Protein AF-A0A8S1Y9I3-F1 (afdb_monomer)

pLDDT: mean 76.44, std 17.67, range [22.98, 94.31]

Solvent-accessible surface area (backbone atoms only — not comparable to full-atom values): 6965 Å² total; per-residue (Å²): 72,33,41,33,60,59,72,89,85,53,100,67,89,72,32,48,27,88,78,54,40,21,89,69,42,47,66,36,79,90,21,35,31,43,31,48,88,56,42,67,38,52,71,70,80,80,71,95,68,82,89,74,77,86,53,74,41,82,77,44,77,83,60,94,50,72,50,74,51,65,42,64,70,50,27,54,76,50,67,24,63,77,56,101,56,36,32,58,41,21,41,32,37,31,83,85,72,50,43,40,38,50,89,52,58,82,52,91,61,78,84,80,85,113

Structure (mmCIF, N/CA/C/O backbone):
data_AF-A0A8S1Y9I3-F1
#
_entry.id   AF-A0A8S1Y9I3-F1
#
loop_
_atom_site.group_PDB
_atom_site.id
_atom_site.type_symbol
_atom_site.label_atom_id
_atom_site.label_alt_id
_atom_site.label_comp_id
_atom_site.label_asym_id
_atom_site.label_entity_id
_atom_site.label_seq_id
_atom_site.pdbx_PDB_ins_code
_atom_site.Cartn_x
_atom_site.Cartn_y
_atom_site.Cartn_z
_atom_site.occupancy
_atom_site.B_iso_or_equiv
_atom_site.auth_seq_id
_atom_site.auth_comp_id
_atom_site.auth_asym_id
_atom_site.auth_atom_id
_atom_site.pdbx_PDB_model_num
ATOM 1 N N . MET A 1 1 ? 12.654 0.796 -2.684 1.00 60.09 1 MET A N 1
ATOM 2 C CA . MET A 1 1 ? 11.853 1.648 -1.778 1.00 60.09 1 MET A CA 1
ATOM 3 C C . MET A 1 1 ? 11.625 0.864 -0.505 1.00 60.09 1 MET A C 1
ATOM 5 O O . MET A 1 1 ? 11.274 -0.298 -0.640 1.00 60.09 1 MET A O 1
ATOM 9 N N . MET A 1 2 ? 11.839 1.469 0.663 1.00 59.62 2 MET A N 1
ATOM 10 C CA . MET A 1 2 ? 11.610 0.863 1.977 1.00 59.62 2 MET A CA 1
ATOM 11 C C . MET A 1 2 ? 10.800 1.825 2.857 1.00 59.62 2 MET A C 1
ATOM 13 O O . MET A 1 2 ? 11.193 2.985 3.022 1.00 59.62 2 MET A O 1
ATOM 17 N N . LEU A 1 3 ? 9.673 1.352 3.391 1.00 59.56 3 LEU A N 1
ATOM 18 C CA . LEU A 1 3 ? 8.743 2.116 4.233 1.00 59.56 3 LEU A CA 1
ATOM 19 C C . LEU A 1 3 ? 8.533 1.417 5.577 1.00 59.56 3 LEU A C 1
ATOM 21 O O . LEU A 1 3 ? 8.429 0.193 5.610 1.00 59.56 3 LEU A O 1
ATOM 25 N N . GLN A 1 4 ? 8.405 2.201 6.649 1.00 66.62 4 GLN A N 1
ATOM 26 C CA . GLN A 1 4 ? 8.107 1.735 8.005 1.00 66.62 4 GLN A CA 1
ATOM 27 C C . GLN A 1 4 ? 6.883 2.460 8.583 1.00 66.62 4 GLN A C 1
ATOM 29 O O . GLN A 1 4 ? 6.781 3.675 8.452 1.00 66.62 4 GLN A O 1
ATOM 34 N N . ILE A 1 5 ? 5.974 1.757 9.262 1.00 66.06 5 ILE A N 1
ATOM 35 C CA . ILE A 1 5 ? 4.855 2.378 10.002 1.00 66.06 5 ILE A CA 1
ATOM 36 C C . ILE A 1 5 ? 5.355 2.904 11.359 1.00 66.06 5 ILE A C 1
ATOM 38 O O . ILE A 1 5 ? 6.062 2.189 12.071 1.00 66.06 5 ILE A O 1
ATOM 42 N N . ILE A 1 6 ? 4.991 4.138 11.735 1.00 65.62 6 ILE A N 1
ATOM 43 C CA . ILE A 1 6 ? 5.327 4.713 13.054 1.00 65.62 6 ILE A CA 1
ATOM 44 C C . ILE A 1 6 ? 4.062 4.736 13.921 1.00 65.62 6 ILE A C 1
ATOM 46 O O . ILE A 1 6 ? 3.108 5.450 13.631 1.00 65.62 6 ILE A O 1
ATOM 50 N N . SER A 1 7 ? 4.059 3.938 14.989 1.00 54.94 7 SER A N 1
ATOM 51 C CA . SER A 1 7 ? 2.853 3.559 15.743 1.00 54.94 7 SER A CA 1
ATOM 52 C C . SER A 1 7 ? 2.519 4.425 16.972 1.00 54.94 7 SER A C 1
ATOM 54 O O . SER A 1 7 ? 1.606 4.077 17.714 1.00 54.94 7 SER A O 1
ATOM 56 N N . SER A 1 8 ? 3.217 5.521 17.272 1.00 47.88 8 SER A N 1
ATOM 57 C CA . SER A 1 8 ? 3.147 6.088 18.635 1.00 47.88 8 SER A CA 1
ATOM 58 C C . SER A 1 8 ? 1.927 6.966 18.968 1.00 47.88 8 SER A C 1
ATOM 60 O O . SER A 1 8 ? 1.848 7.435 20.099 1.00 47.88 8 SER A O 1
ATOM 62 N N . GLN A 1 9 ? 0.974 7.200 18.053 1.00 44.38 9 GLN A N 1
ATOM 63 C CA . GLN A 1 9 ? -0.175 8.097 18.311 1.00 44.38 9 GLN A CA 1
ATOM 64 C C . GLN A 1 9 ? -1.550 7.594 17.825 1.00 44.38 9 GLN A C 1
ATOM 66 O O . GLN A 1 9 ? -2.523 8.341 17.905 1.00 44.38 9 GLN A O 1
ATOM 71 N N . TYR A 1 10 ? -1.683 6.351 17.344 1.00 54.41 10 TYR A N 1
ATOM 72 C CA . TYR A 1 10 ? -2.910 5.903 16.663 1.00 54.41 10 TYR A CA 1
ATOM 73 C C . TYR A 1 10 ? -3.557 4.677 17.322 1.00 54.41 10 TYR A C 1
ATOM 75 O O . TYR A 1 10 ? -2.878 3.717 17.670 1.00 54.41 10 TYR A O 1
ATOM 83 N N . GLN A 1 11 ? -4.891 4.694 17.454 1.00 57.38 11 GLN A N 1
ATOM 84 C CA . GLN A 1 11 ? -5.694 3.643 18.111 1.00 57.38 11 GLN A CA 1
ATOM 85 C C . GLN A 1 11 ? -5.661 2.270 17.415 1.00 57.38 11 GLN A C 1
ATOM 87 O O . GLN A 1 11 ? -6.096 1.282 18.002 1.00 57.38 11 GLN A O 1
ATOM 92 N N . ARG A 1 12 ? -5.192 2.186 16.164 1.00 65.50 12 ARG A N 1
ATOM 93 C CA . ARG A 1 12 ? -5.097 0.930 15.411 1.00 65.50 12 ARG A CA 1
ATOM 94 C C . ARG A 1 12 ? -3.704 0.773 14.831 1.00 65.50 12 ARG A C 1
ATOM 96 O O . ARG A 1 12 ? -3.255 1.609 14.050 1.00 65.50 12 ARG A O 1
ATOM 103 N N . GLU A 1 13 ? -3.056 -0.326 15.190 1.00 76.25 13 GLU A N 1
ATOM 104 C CA . GLU A 1 13 ? -1.799 -0.729 14.579 1.00 76.25 13 GLU A CA 1
ATOM 105 C C . GLU A 1 13 ? -2.072 -1.211 13.147 1.00 76.25 13 GLU A C 1
ATOM 107 O O . GLU A 1 13 ? -2.854 -2.138 12.925 1.00 76.25 13 GLU A O 1
ATOM 112 N N . LEU A 1 14 ? -1.472 -0.534 12.167 1.00 83.94 14 LEU A N 1
ATOM 113 C CA . LEU A 1 14 ? -1.506 -0.949 10.769 1.00 83.94 14 LEU A CA 1
ATOM 114 C C . LEU A 1 14 ? -0.326 -1.874 10.484 1.00 83.94 14 LEU A C 1
ATOM 116 O O . LEU A 1 14 ? 0.791 -1.623 10.939 1.00 83.94 14 LEU A O 1
ATOM 120 N N . THR A 1 15 ? -0.568 -2.908 9.685 1.00 91.44 15 THR A N 1
ATOM 121 C CA . THR A 1 15 ? 0.460 -3.844 9.225 1.00 91.44 15 THR A CA 1
ATOM 122 C C . THR A 1 15 ? 0.324 -4.069 7.730 1.00 91.44 15 THR A C 1
ATOM 124 O O . THR A 1 15 ? -0.768 -4.339 7.227 1.00 91.44 15 THR A O 1
ATOM 127 N N . PHE A 1 16 ? 1.439 -3.986 7.009 1.00 92.06 16 PHE A N 1
ATOM 128 C CA . PHE A 1 16 ? 1.524 -4.422 5.622 1.00 92.06 16 PHE A CA 1
ATOM 129 C C . PHE A 1 16 ? 1.163 -5.906 5.520 1.00 92.06 16 PHE A C 1
ATOM 131 O O . PHE A 1 16 ? 1.631 -6.730 6.305 1.00 92.06 16 PHE A O 1
ATOM 138 N N . SER A 1 17 ? 0.333 -6.232 4.536 1.00 93.00 17 SER A N 1
ATOM 139 C CA . SER A 1 17 ? -0.206 -7.571 4.347 1.00 93.00 17 SER A CA 1
ATOM 140 C C . SER A 1 17 ? 0.788 -8.483 3.639 1.00 93.00 17 SER A C 1
ATOM 142 O O . SER A 1 17 ? 1.329 -8.127 2.591 1.00 93.00 17 SER A O 1
ATOM 144 N N . GLN A 1 18 ? 0.957 -9.703 4.149 1.00 94.12 18 GLN A N 1
ATOM 145 C CA 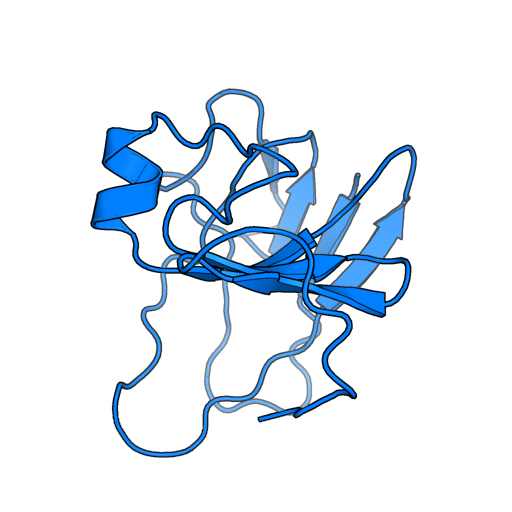. GLN A 1 18 ? 1.656 -10.769 3.419 1.00 94.12 18 GLN A CA 1
ATOM 146 C C . GLN A 1 18 ? 0.822 -11.321 2.252 1.00 94.12 18 GLN A C 1
ATOM 148 O O . GLN A 1 18 ? 1.382 -11.840 1.287 1.00 94.12 18 GLN A O 1
ATOM 153 N N . THR A 1 19 ? -0.502 -11.177 2.321 1.00 94.31 19 THR A N 1
ATOM 154 C CA . THR A 1 19 ? -1.452 -11.726 1.344 1.00 94.31 19 THR A CA 1
ATOM 155 C C . THR A 1 19 ? -1.795 -10.706 0.264 1.00 94.31 19 THR A C 1
ATOM 157 O O . THR A 1 19 ? -1.817 -11.021 -0.923 1.00 94.31 19 THR A O 1
A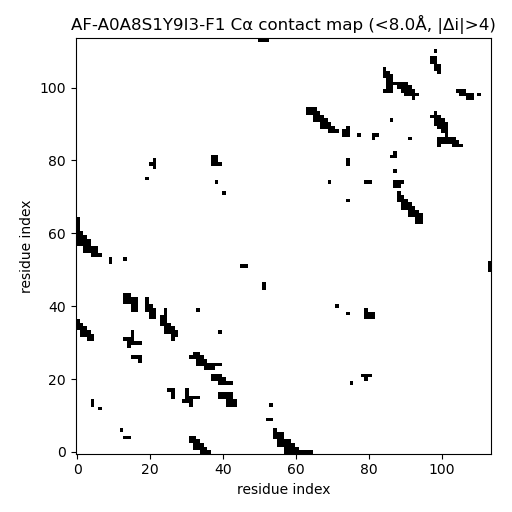TOM 160 N N . TYR A 1 20 ? -2.052 -9.457 0.656 1.00 92.50 20 TYR A N 1
ATOM 161 C CA . TYR A 1 20 ? -2.561 -8.417 -0.233 1.00 92.50 20 TYR A CA 1
ATOM 162 C C . TYR A 1 20 ? -1.444 -7.537 -0.802 1.00 92.50 20 TYR A C 1
ATOM 164 O O . TYR A 1 20 ? -1.408 -6.322 -0.585 1.00 92.50 20 TYR A O 1
ATOM 172 N N . LYS A 1 21 ? -0.532 -8.154 -1.551 1.00 92.62 21 LYS A N 1
ATOM 173 C CA . LYS A 1 21 ? 0.625 -7.476 -2.139 1.00 92.62 21 LYS A CA 1
ATOM 174 C C . LYS A 1 21 ? 0.983 -8.029 -3.511 1.00 92.62 21 LYS A C 1
ATOM 176 O O . LYS A 1 21 ? 0.710 -9.183 -3.826 1.00 92.62 21 LYS A O 1
ATOM 181 N N . HIS A 1 22 ? 1.679 -7.219 -4.298 1.00 91.94 22 HIS A N 1
ATOM 182 C CA . HIS A 1 22 ? 2.355 -7.706 -5.492 1.00 91.94 22 HIS A CA 1
ATOM 183 C C . HIS A 1 22 ? 3.418 -8.759 -5.121 1.00 91.94 22 HIS A C 1
ATOM 185 O O . HIS A 1 22 ? 4.068 -8.658 -4.078 1.00 91.94 22 HIS A O 1
ATOM 191 N N . SER A 1 23 ? 3.660 -9.738 -5.998 1.00 91.62 23 SER A N 1
ATOM 192 C CA . SER A 1 23 ? 4.621 -10.834 -5.763 1.00 91.62 23 SER A CA 1
ATOM 193 C C . SER A 1 23 ? 6.040 -10.345 -5.448 1.00 91.62 23 SER A C 1
ATOM 195 O O . SER A 1 23 ? 6.724 -10.921 -4.612 1.00 91.62 23 SER A O 1
ATOM 197 N N . LYS A 1 24 ? 6.448 -9.241 -6.080 1.00 89.12 24 LYS A N 1
ATOM 198 C CA . LYS A 1 24 ? 7.740 -8.566 -5.859 1.00 89.12 24 LYS A CA 1
ATOM 199 C C . LYS A 1 24 ? 7.855 -7.789 -4.545 1.00 89.12 24 LYS A C 1
ATOM 201 O O . LYS A 1 24 ? 8.962 -7.389 -4.217 1.00 89.12 24 LYS A O 1
ATOM 206 N N . CYS A 1 25 ? 6.762 -7.502 -3.839 1.00 90.44 25 CYS A N 1
ATOM 207 C CA . CYS A 1 25 ? 6.846 -6.807 -2.557 1.00 90.44 25 CYS A CA 1
ATOM 208 C C . CYS A 1 25 ? 7.256 -7.790 -1.462 1.00 90.44 25 CYS A C 1
ATOM 210 O O . CYS A 1 25 ? 6.723 -8.897 -1.376 1.00 90.44 25 CYS A O 1
ATOM 212 N N . GLU A 1 26 ? 8.148 -7.359 -0.584 1.00 93.12 26 GLU A N 1
ATOM 213 C CA . GLU A 1 26 ? 8.615 -8.152 0.547 1.00 93.12 26 GLU A CA 1
ATOM 214 C C . GLU A 1 26 ? 8.232 -7.445 1.838 1.00 93.12 26 GLU A C 1
ATOM 216 O O . GLU A 1 26 ? 8.606 -6.293 2.062 1.00 93.12 26 GLU A O 1
ATOM 221 N N . VAL A 1 27 ? 7.463 -8.138 2.674 1.00 93.12 27 VAL A N 1
ATOM 222 C CA . VAL A 1 27 ? 6.989 -7.626 3.957 1.00 93.12 27 VAL A CA 1
ATOM 223 C C . VAL A 1 27 ? 7.766 -8.306 5.074 1.00 93.12 27 VAL A C 1
ATOM 225 O O . VAL A 1 27 ? 7.929 -9.525 5.085 1.00 93.12 27 VAL A O 1
ATOM 228 N N . SER A 1 28 ? 8.251 -7.510 6.017 1.00 93.19 28 SER A N 1
ATOM 229 C CA . SER A 1 28 ? 9.119 -7.952 7.107 1.00 93.19 28 SER A CA 1
ATOM 230 C C . SER A 1 28 ? 8.822 -7.178 8.394 1.00 93.19 28 SER A C 1
ATOM 232 O O . SER A 1 28 ? 7.898 -6.361 8.441 1.00 93.19 28 SER A O 1
ATOM 234 N N . GLN A 1 29 ? 9.566 -7.480 9.465 1.00 91.50 29 GLN A N 1
ATOM 235 C CA . GLN A 1 29 ? 9.384 -6.880 10.795 1.00 91.50 29 GLN A CA 1
ATOM 236 C C . GLN A 1 29 ? 7.928 -6.959 11.282 1.00 91.50 29 GLN A C 1
ATOM 238 O O . GLN A 1 29 ? 7.340 -5.955 11.679 1.00 91.50 29 GLN A O 1
ATOM 243 N N . ASN A 1 30 ? 7.326 -8.150 11.197 1.00 90.31 30 ASN A N 1
ATOM 244 C CA . ASN A 1 30 ? 5.937 -8.400 11.598 1.00 90.31 30 ASN A CA 1
ATOM 245 C C . ASN A 1 30 ? 4.928 -7.457 10.917 1.00 90.31 30 ASN A C 1
ATOM 247 O O . ASN A 1 30 ? 4.015 -6.941 11.551 1.00 90.31 30 ASN A O 1
ATOM 251 N N . GLY A 1 31 ? 5.122 -7.188 9.622 1.00 88.75 31 GLY A N 1
ATOM 252 C CA . GLY A 1 31 ? 4.225 -6.321 8.859 1.00 88.75 31 GLY A CA 1
ATOM 253 C C . GLY A 1 31 ? 4.512 -4.830 9.018 1.00 88.75 31 GLY A C 1
ATOM 254 O O . GLY A 1 31 ? 3.789 -4.013 8.458 1.00 88.75 31 GLY A O 1
ATOM 255 N N . ARG A 1 32 ? 5.565 -4.434 9.740 1.00 89.31 32 ARG A N 1
ATOM 256 C CA . ARG A 1 32 ? 5.905 -3.015 9.922 1.00 89.31 32 ARG A CA 1
ATOM 257 C C . ARG A 1 32 ? 6.800 -2.452 8.829 1.00 89.31 32 ARG A C 1
ATOM 259 O O . ARG A 1 32 ? 6.919 -1.232 8.751 1.00 89.31 32 ARG A O 1
ATOM 266 N N . MET A 1 33 ? 7.400 -3.302 7.995 1.00 90.75 33 MET A N 1
ATOM 267 C CA . MET A 1 33 ? 8.296 -2.885 6.920 1.00 90.75 33 MET A CA 1
ATOM 268 C C . MET A 1 33 ? 7.929 -3.537 5.589 1.00 90.75 33 MET A C 1
ATOM 270 O O . MET A 1 33 ? 7.663 -4.737 5.536 1.00 90.75 33 MET A O 1
ATOM 274 N N . VAL A 1 34 ? 7.960 -2.752 4.511 1.00 90.69 34 VAL A N 1
ATOM 275 C CA . VAL A 1 34 ? 7.819 -3.251 3.136 1.00 90.69 34 VAL A CA 1
ATOM 276 C C . VAL A 1 34 ? 8.949 -2.744 2.252 1.00 90.69 34 VAL A C 1
ATOM 278 O O . VAL A 1 34 ? 9.337 -1.574 2.338 1.00 90.69 34 VAL A O 1
ATOM 281 N N . GLN A 1 35 ? 9.444 -3.621 1.381 1.00 89.00 35 GLN A N 1
ATOM 282 C CA . GLN A 1 35 ? 10.406 -3.293 0.338 1.00 89.00 35 GLN A CA 1
ATOM 283 C C . GLN A 1 35 ? 9.974 -3.793 -1.045 1.00 89.00 35 GLN A C 1
ATOM 285 O O . GLN A 1 35 ? 9.097 -4.646 -1.166 1.00 89.00 35 GLN A O 1
ATOM 290 N N . ASN A 1 36 ? 10.631 -3.252 -2.077 1.00 81.19 36 ASN A N 1
ATOM 291 C CA . ASN A 1 36 ? 10.413 -3.534 -3.501 1.00 81.19 36 ASN A CA 1
ATOM 292 C C . ASN A 1 36 ? 9.060 -3.052 -4.065 1.00 81.19 36 ASN A C 1
ATOM 294 O O . ASN A 1 36 ? 8.054 -2.919 -3.373 1.00 81.19 36 ASN A O 1
ATOM 298 N N . GLY A 1 37 ? 9.095 -2.628 -5.332 1.00 70.81 37 GLY A N 1
ATOM 299 C CA . GLY A 1 37 ? 8.108 -1.704 -5.894 1.00 70.81 37 GLY A CA 1
ATOM 300 C C . GLY A 1 37 ? 6.961 -2.399 -6.612 1.00 70.81 37 GLY A C 1
ATOM 301 O O . GLY A 1 37 ? 7.221 -3.056 -7.608 1.00 70.81 37 GLY A O 1
ATOM 302 N N . HIS A 1 38 ? 5.745 -2.215 -6.089 1.00 83.06 38 HIS A N 1
ATOM 303 C CA . HIS A 1 38 ? 4.391 -2.260 -6.677 1.00 83.06 38 HIS A CA 1
ATOM 304 C C . HIS A 1 38 ? 3.402 -2.025 -5.502 1.00 83.06 38 HIS A C 1
ATOM 306 O O . HIS A 1 38 ? 3.834 -1.546 -4.449 1.00 83.06 38 HIS A O 1
ATOM 312 N N . TYR A 1 39 ? 2.095 -2.292 -5.636 1.00 88.44 39 TYR A N 1
ATOM 313 C CA . TYR A 1 39 ? 1.173 -2.124 -4.503 1.00 88.44 39 TYR A CA 1
ATOM 314 C C . TYR A 1 39 ? 1.391 -3.182 -3.410 1.00 88.44 39 TYR A C 1
ATOM 316 O O . TYR A 1 39 ? 1.445 -4.382 -3.680 1.00 88.44 39 TYR A O 1
ATOM 324 N N . CYS A 1 40 ? 1.409 -2.718 -2.161 1.00 92.12 40 CYS A N 1
ATOM 325 C CA . CYS A 1 40 ? 1.279 -3.525 -0.953 1.00 92.12 40 CYS A CA 1
ATOM 326 C C . CYS A 1 40 ? 0.233 -2.860 -0.055 1.00 92.12 40 CYS A C 1
ATOM 328 O O . CYS A 1 40 ? 0.388 -1.696 0.313 1.00 92.12 40 CYS A O 1
ATOM 330 N N . LEU A 1 41 ? -0.847 -3.573 0.256 1.00 92.88 41 LEU A N 1
ATOM 331 C CA . LEU A 1 41 ? -1.924 -3.075 1.113 1.00 92.88 41 LEU A CA 1
ATOM 332 C C . LEU A 1 41 ? -1.633 -3.394 2.583 1.00 92.88 41 LEU A C 1
ATOM 334 O O . LEU A 1 41 ? -0.785 -4.234 2.886 1.00 92.88 41 LEU A O 1
ATOM 338 N N . CYS A 1 42 ? -2.358 -2.742 3.492 1.00 92.00 42 CYS A N 1
ATOM 339 C CA . CYS A 1 42 ? -2.444 -3.179 4.885 1.00 92.00 42 CYS A CA 1
ATOM 340 C C . CYS A 1 42 ? -3.565 -4.220 5.054 1.00 92.00 42 CYS A C 1
ATOM 342 O O . CYS A 1 42 ? -4.531 -4.229 4.282 1.00 92.00 42 CYS A O 1
ATOM 344 N N . ASP A 1 43 ? -3.455 -5.090 6.060 1.00 88.62 43 ASP A N 1
ATOM 345 C CA . ASP A 1 43 ? -4.508 -6.074 6.367 1.00 88.62 43 ASP A CA 1
ATOM 346 C C . ASP A 1 43 ? -5.796 -5.398 6.853 1.00 88.62 43 ASP A C 1
ATOM 348 O O . ASP A 1 43 ? -6.912 -5.821 6.526 1.00 88.62 43 ASP A O 1
ATOM 352 N N . GLN A 1 44 ? -5.639 -4.302 7.591 1.00 87.62 44 GLN A N 1
ATOM 353 C CA . GLN A 1 44 ? -6.728 -3.534 8.167 1.00 87.62 44 GLN A CA 1
ATOM 354 C C . GLN A 1 44 ? -7.479 -2.745 7.088 1.00 87.62 44 GLN A C 1
ATOM 356 O O . GLN A 1 44 ? -6.889 -2.092 6.225 1.00 87.62 44 GLN A O 1
ATOM 361 N N . VAL A 1 45 ? -8.808 -2.770 7.178 1.00 86.31 45 VAL A N 1
ATOM 362 C CA . VAL A 1 45 ? -9.699 -1.914 6.388 1.00 86.31 45 VAL A CA 1
ATOM 363 C C . VAL A 1 45 ? -10.013 -0.661 7.202 1.00 86.31 45 VAL A C 1
ATOM 365 O O . VAL A 1 45 ? -10.295 -0.738 8.401 1.00 86.31 45 VAL A O 1
ATOM 368 N N . ILE A 1 46 ? -9.964 0.499 6.554 1.00 84.44 46 ILE A N 1
ATOM 369 C CA . ILE A 1 46 ? -10.349 1.769 7.174 1.00 84.44 46 ILE A CA 1
ATOM 370 C C . ILE A 1 46 ? -11.876 1.894 7.236 1.00 84.44 46 ILE A C 1
ATOM 372 O O . ILE A 1 46 ? -12.590 1.401 6.361 1.00 84.44 46 ILE A O 1
ATOM 376 N N . SER A 1 47 ? -12.391 2.544 8.280 1.00 80.44 47 SER A N 1
ATOM 377 C CA . SER A 1 47 ? -13.828 2.807 8.391 1.00 80.44 47 SER A CA 1
ATOM 378 C C . SER A 1 47 ? -14.281 3.747 7.272 1.00 80.44 47 SER A C 1
ATOM 380 O O . SER A 1 47 ? -13.583 4.702 6.945 1.00 80.44 47 SER A O 1
ATOM 382 N N . LYS A 1 48 ? -15.476 3.511 6.717 1.00 80.56 48 LYS A N 1
ATOM 383 C CA . LYS A 1 48 ? -16.126 4.460 5.792 1.00 80.56 48 LYS A CA 1
ATOM 384 C C . LYS A 1 48 ? -16.665 5.703 6.507 1.00 80.56 48 LYS A C 1
ATOM 386 O O . LYS A 1 48 ? -16.966 6.694 5.856 1.00 80.56 48 LYS A O 1
ATOM 391 N N . ASN A 1 49 ? -16.794 5.626 7.830 1.00 82.12 49 ASN A N 1
ATOM 392 C CA . ASN A 1 49 ? -17.335 6.678 8.678 1.00 82.12 49 ASN A CA 1
ATOM 393 C C . ASN A 1 49 ? -16.254 7.197 9.629 1.00 82.12 49 ASN A C 1
ATOM 395 O O . ASN A 1 49 ? -15.510 6.402 10.213 1.00 82.12 49 ASN A O 1
ATOM 399 N N . GLY A 1 50 ? -16.235 8.512 9.836 1.00 82.25 50 GLY A N 1
ATOM 400 C CA . GLY A 1 50 ? -15.274 9.184 10.709 1.00 82.25 50 GLY A CA 1
ATOM 401 C C . GLY A 1 50 ? -13.930 9.459 10.035 1.00 82.25 50 GLY A C 1
ATOM 402 O O . GLY A 1 50 ? -13.795 9.377 8.817 1.00 82.25 50 GLY A O 1
ATOM 403 N N . VAL A 1 51 ? -12.938 9.808 10.854 1.00 82.44 51 VAL A N 1
ATOM 404 C CA . VAL A 1 51 ? -11.574 10.135 10.418 1.00 82.44 51 VAL A CA 1
ATOM 405 C C . VAL A 1 51 ? -10.643 8.992 10.807 1.00 82.44 51 VAL A C 1
ATOM 407 O O . VAL A 1 51 ? -10.681 8.510 11.938 1.00 82.44 51 VAL A O 1
ATOM 410 N N . THR A 1 52 ? -9.814 8.543 9.865 1.00 80.50 52 THR A N 1
ATOM 411 C CA . THR A 1 52 ? -8.749 7.566 10.118 1.00 80.50 52 THR A CA 1
ATOM 412 C C . THR A 1 52 ? -7.421 8.191 9.737 1.00 80.50 52 THR A C 1
ATOM 414 O O . THR A 1 52 ? -7.224 8.537 8.578 1.00 80.50 52 THR A O 1
ATOM 417 N N . SER A 1 53 ? -6.503 8.277 10.694 1.00 82.31 53 SER A N 1
ATOM 418 C CA . SER A 1 53 ? -5.166 8.829 10.482 1.00 82.31 53 SER A CA 1
ATOM 419 C C . SER A 1 53 ? -4.103 7.754 10.699 1.00 82.31 53 SER A C 1
ATOM 421 O O . SER A 1 53 ? -4.274 6.847 11.514 1.00 82.31 53 SER A O 1
ATOM 423 N N . PHE A 1 54 ? -3.006 7.852 9.955 1.00 79.94 54 PHE A N 1
ATOM 424 C CA . PHE A 1 54 ? -1.879 6.925 10.015 1.00 79.94 54 PHE A CA 1
ATOM 425 C C . PHE A 1 54 ? -0.582 7.631 9.618 1.00 79.94 54 PHE A C 1
ATOM 427 O O . PHE A 1 54 ? -0.605 8.654 8.934 1.00 79.94 54 PHE A O 1
ATOM 434 N N . ALA A 1 55 ? 0.558 7.063 10.015 1.00 82.62 55 ALA A N 1
ATOM 435 C CA . ALA A 1 55 ? 1.874 7.611 9.710 1.00 82.62 55 ALA A CA 1
ATOM 436 C C . ALA A 1 55 ? 2.837 6.546 9.178 1.00 82.62 55 ALA A C 1
ATOM 438 O O . ALA A 1 55 ? 2.866 5.402 9.641 1.00 82.62 55 ALA A O 1
ATOM 439 N N . PHE A 1 56 ? 3.687 6.969 8.244 1.00 82.00 56 PHE A N 1
ATOM 440 C CA . PHE A 1 56 ? 4.762 6.159 7.682 1.00 82.00 56 PHE A CA 1
ATOM 441 C C . PHE A 1 56 ? 6.055 6.965 7.626 1.00 82.00 56 PHE A C 1
ATOM 443 O O . PHE A 1 56 ? 6.047 8.189 7.495 1.00 82.00 56 PHE A O 1
ATOM 450 N N . LYS A 1 57 ? 7.175 6.255 7.652 1.00 85.31 57 LYS A N 1
ATOM 451 C CA . LYS A 1 57 ? 8.520 6.770 7.451 1.00 85.31 57 LYS A CA 1
ATOM 452 C C . LYS A 1 57 ? 9.137 6.115 6.235 1.00 85.31 57 LYS A C 1
ATOM 454 O O . LYS A 1 57 ? 9.157 4.892 6.114 1.00 85.31 57 LYS A O 1
ATOM 459 N N . PHE A 1 58 ? 9.709 6.936 5.370 1.00 84.62 58 PHE A N 1
ATOM 460 C CA . PHE A 1 58 ? 10.608 6.464 4.330 1.00 84.62 58 PHE A CA 1
ATOM 461 C C . PHE A 1 58 ? 11.954 6.134 4.968 1.00 84.62 58 PHE A C 1
ATOM 463 O O . PHE A 1 58 ? 12.594 7.010 5.546 1.00 84.62 58 PHE A O 1
AT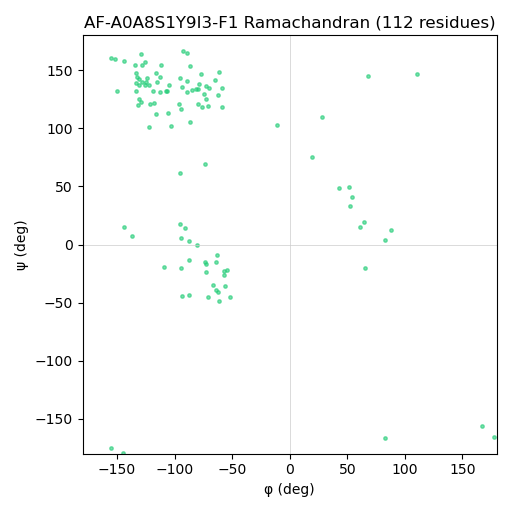OM 470 N N . ILE A 1 59 ? 12.367 4.871 4.885 1.00 86.31 59 ILE A N 1
ATOM 471 C CA . ILE A 1 59 ? 13.693 4.435 5.341 1.00 86.31 59 ILE A CA 1
ATOM 472 C C . ILE A 1 59 ? 14.703 4.606 4.213 1.00 86.31 59 ILE A C 1
ATOM 474 O O . ILE A 1 59 ? 15.793 5.126 4.426 1.00 86.31 59 ILE A O 1
ATOM 478 N N . GLN A 1 60 ? 14.316 4.223 2.994 1.00 84.44 60 GLN A N 1
ATOM 479 C CA . GLN A 1 60 ? 15.162 4.371 1.816 1.00 84.44 60 GLN A CA 1
ATOM 480 C C . GLN A 1 60 ? 14.332 4.570 0.547 1.00 84.44 60 GLN A C 1
ATOM 482 O O . GLN A 1 60 ? 13.399 3.809 0.257 1.00 84.44 60 GLN A O 1
ATOM 487 N N . LEU A 1 61 ? 14.705 5.571 -0.250 1.00 79.31 61 LEU A N 1
ATOM 488 C CA . LEU A 1 61 ? 14.018 5.933 -1.484 1.00 79.31 61 LEU A CA 1
ATOM 489 C C . LEU A 1 61 ? 14.986 5.865 -2.675 1.00 79.31 61 LEU A C 1
ATOM 491 O O . LEU A 1 61 ? 15.784 6.766 -2.884 1.00 79.31 61 LEU A O 1
ATOM 495 N N . HIS A 1 62 ? 14.899 4.783 -3.452 1.00 72.12 62 HIS A N 1
ATOM 496 C CA . HIS A 1 62 ? 15.675 4.598 -4.695 1.00 72.12 62 HIS A CA 1
ATOM 497 C C . HIS A 1 62 ? 14.915 5.034 -5.951 1.00 72.12 62 HIS A C 1
ATOM 499 O O . HIS A 1 62 ? 15.493 5.230 -7.011 1.00 72.12 62 HIS A O 1
ATOM 505 N N . SER A 1 63 ? 13.592 5.122 -5.852 1.00 75.81 63 SER A N 1
ATOM 506 C CA . SER A 1 63 ? 12.684 5.395 -6.962 1.00 75.81 63 SER A CA 1
ATOM 507 C C . SER A 1 63 ? 11.397 6.020 -6.429 1.00 75.81 63 SER A C 1
ATOM 509 O O . SER A 1 63 ? 11.272 6.294 -5.234 1.00 75.81 63 SER A O 1
ATOM 511 N N . CYS A 1 64 ? 10.420 6.240 -7.307 1.00 78.25 64 CYS A N 1
ATOM 512 C CA . CYS A 1 64 ? 9.151 6.826 -6.912 1.00 78.25 64 CYS A CA 1
ATOM 513 C C . CYS A 1 64 ? 8.385 5.950 -5.907 1.00 78.25 64 CYS A C 1
ATOM 515 O O . CYS A 1 64 ? 8.128 4.776 -6.164 1.00 78.25 64 CYS A O 1
ATOM 517 N N . CYS A 1 65 ? 7.970 6.555 -4.794 1.00 83.00 65 CYS A N 1
ATOM 518 C CA . CYS A 1 65 ? 7.039 5.968 -3.835 1.00 83.00 65 CYS A CA 1
ATOM 519 C C . CYS A 1 65 ? 5.708 6.719 -3.819 1.00 83.00 65 CYS A C 1
ATOM 521 O O . CYS A 1 65 ? 5.702 7.950 -3.922 1.00 83.00 65 CYS A O 1
ATOM 523 N N . PHE A 1 66 ? 4.628 5.958 -3.629 1.00 84.75 66 PHE A N 1
ATOM 524 C CA . PHE A 1 66 ? 3.257 6.409 -3.437 1.00 84.75 66 PHE A CA 1
ATOM 525 C C . PHE A 1 66 ? 2.702 5.827 -2.137 1.00 84.75 66 PHE A C 1
ATOM 527 O O . PHE A 1 66 ? 2.931 4.656 -1.836 1.00 84.75 66 PHE A O 1
ATOM 534 N N . ILE A 1 67 ? 1.954 6.637 -1.398 1.00 88.00 67 ILE A N 1
ATOM 535 C CA . ILE A 1 67 ? 1.256 6.252 -0.170 1.00 88.00 67 ILE A CA 1
ATOM 536 C C . ILE A 1 67 ? -0.185 6.735 -0.285 1.00 88.00 67 ILE A C 1
ATOM 538 O O . ILE A 1 67 ? -0.431 7.818 -0.817 1.00 88.00 67 ILE A O 1
ATOM 542 N N . GLY A 1 68 ? -1.142 5.957 0.210 1.00 88.56 68 GLY A N 1
ATOM 543 C CA . GLY A 1 68 ? -2.527 6.396 0.268 1.00 88.56 68 GLY A CA 1
ATOM 544 C C . GLY A 1 68 ? -3.501 5.271 0.567 1.00 88.56 68 GLY A C 1
ATOM 545 O O . GLY A 1 68 ? -3.132 4.252 1.146 1.00 88.56 68 GLY A O 1
ATOM 546 N N . ILE A 1 69 ? -4.746 5.475 0.153 1.00 89.44 69 ILE A N 1
ATOM 547 C CA . ILE A 1 69 ? -5.855 4.543 0.361 1.00 89.44 69 ILE A CA 1
ATOM 548 C C . ILE A 1 69 ? -6.295 3.952 -0.973 1.00 89.44 69 ILE A C 1
ATOM 550 O O . ILE A 1 69 ? -6.129 4.570 -2.025 1.00 89.44 69 ILE A O 1
ATOM 554 N N . GLY A 1 70 ? -6.880 2.759 -0.950 1.00 88.06 70 GLY A N 1
ATOM 555 C CA . GLY A 1 70 ? -7.354 2.126 -2.169 1.00 88.06 70 GLY A CA 1
ATOM 556 C C . GLY A 1 70 ? -8.465 1.116 -1.953 1.00 88.06 70 GLY A C 1
ATOM 557 O O . GLY A 1 70 ? -8.679 0.610 -0.854 1.00 88.06 70 GLY A O 1
ATOM 558 N N . ILE A 1 71 ? -9.163 0.840 -3.045 1.00 88.38 71 ILE A N 1
ATOM 559 C CA . ILE A 1 71 ? -10.233 -0.136 -3.171 1.00 88.38 71 ILE A CA 1
ATOM 560 C C . ILE A 1 71 ? -9.567 -1.471 -3.497 1.00 88.38 71 ILE A C 1
ATOM 562 O O . ILE A 1 71 ? -9.065 -1.680 -4.608 1.00 88.38 71 ILE A O 1
ATOM 566 N N . ARG A 1 72 ? -9.516 -2.351 -2.493 1.00 89.25 72 ARG A N 1
ATOM 567 C CA . ARG A 1 72 ? -8.777 -3.621 -2.521 1.00 89.25 72 ARG A CA 1
ATOM 568 C C . ARG A 1 72 ? -9.132 -4.454 -3.750 1.00 89.25 72 ARG A C 1
ATO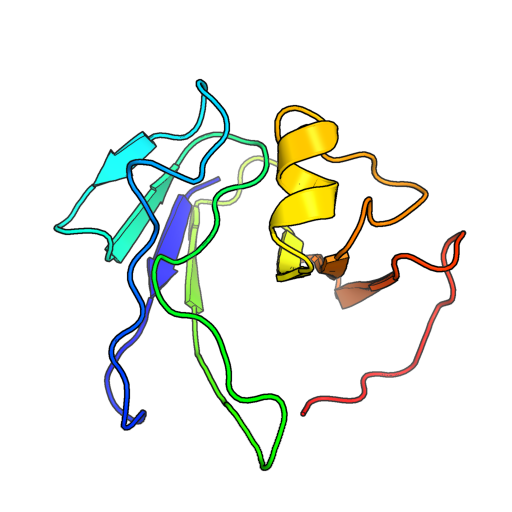M 570 O O . ARG A 1 72 ? -8.231 -4.939 -4.425 1.00 89.25 72 ARG A O 1
ATOM 577 N N . GLU A 1 73 ? -10.417 -4.555 -4.066 1.00 88.44 73 GLU A N 1
ATOM 578 C CA . GLU A 1 73 ? -10.954 -5.380 -5.148 1.00 88.44 73 GLU A CA 1
ATOM 579 C C . GLU A 1 73 ? -10.460 -4.901 -6.521 1.00 88.44 73 GLU A C 1
ATOM 581 O O . GLU A 1 73 ? -10.114 -5.707 -7.386 1.00 88.44 73 GLU A O 1
ATOM 586 N N . ILE A 1 74 ? -10.368 -3.581 -6.718 1.00 86.25 74 ILE A N 1
ATOM 587 C CA . ILE A 1 74 ? -9.870 -2.993 -7.967 1.00 86.25 74 ILE A CA 1
ATOM 588 C C . ILE A 1 74 ? -8.362 -3.223 -8.087 1.00 86.25 74 ILE A C 1
ATOM 590 O O . ILE A 1 74 ? -7.890 -3.643 -9.142 1.00 86.25 74 ILE A O 1
ATOM 594 N N . ILE A 1 75 ? -7.596 -2.994 -7.018 1.00 87.75 75 ILE A N 1
ATOM 595 C CA . ILE A 1 75 ? -6.139 -3.203 -7.022 1.00 87.75 75 ILE A CA 1
ATOM 596 C C . ILE A 1 75 ? -5.804 -4.684 -7.273 1.00 87.75 75 ILE A C 1
ATOM 598 O O . ILE A 1 75 ? -4.915 -4.990 -8.070 1.00 87.75 75 ILE A O 1
ATOM 602 N N . GLN A 1 76 ? -6.558 -5.601 -6.658 1.00 88.81 76 GLN A N 1
ATOM 603 C CA . GLN A 1 76 ? -6.449 -7.048 -6.866 1.00 88.81 76 GLN A CA 1
ATOM 604 C C . GLN A 1 76 ? -6.734 -7.458 -8.306 1.00 88.81 76 GLN A C 1
ATOM 606 O O . GLN A 1 76 ? -5.931 -8.167 -8.906 1.00 88.81 76 GLN A O 1
ATOM 611 N N . LYS A 1 77 ? -7.836 -6.967 -8.888 1.00 88.38 77 LYS A N 1
ATOM 612 C CA . LYS A 1 77 ? -8.193 -7.235 -10.290 1.00 88.38 77 LYS A CA 1
ATOM 613 C C . LYS A 1 77 ? -7.094 -6.804 -11.269 1.00 88.38 77 LYS A C 1
ATOM 615 O O . LYS A 1 77 ? -6.976 -7.371 -12.349 1.00 88.38 77 LYS A O 1
ATOM 620 N N . ASN A 1 78 ? -6.282 -5.820 -10.885 1.00 84.81 78 ASN A N 1
ATOM 621 C CA . ASN A 1 78 ? -5.153 -5.320 -11.666 1.00 84.81 78 ASN A CA 1
ATOM 622 C C . ASN A 1 78 ? -3.807 -5.958 -11.279 1.00 84.81 78 ASN A C 1
ATOM 624 O O . ASN A 1 78 ? -2.751 -5.409 -11.598 1.00 84.81 78 ASN A O 1
ATOM 628 N N . ASN A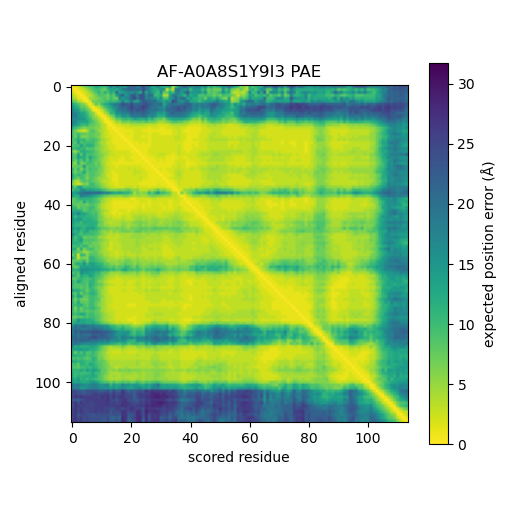 1 79 ? -3.826 -7.099 -10.583 1.00 87.88 79 ASN A N 1
ATOM 629 C CA . ASN A 1 79 ? -2.638 -7.838 -10.151 1.00 87.88 79 ASN A CA 1
ATOM 630 C C . ASN A 1 79 ? -1.624 -6.966 -9.395 1.00 87.88 79 ASN A C 1
ATOM 632 O O . ASN A 1 79 ? -0.420 -7.185 -9.496 1.00 87.88 79 ASN A O 1
ATOM 636 N N . TYR A 1 80 ? -2.099 -5.966 -8.644 1.00 87.50 80 TYR A N 1
ATOM 637 C CA . TYR A 1 80 ? -1.263 -5.053 -7.858 1.00 87.50 80 TYR A CA 1
ATOM 638 C C . TYR A 1 80 ? -0.265 -4.209 -8.676 1.00 87.50 80 TYR A C 1
ATOM 640 O O . TYR A 1 80 ? 0.644 -3.600 -8.101 1.00 87.50 80 TYR A O 1
ATOM 648 N N . TYR A 1 81 ? -0.427 -4.116 -10.000 1.00 81.81 81 TYR A N 1
ATOM 649 C CA . TYR A 1 81 ? 0.370 -3.210 -1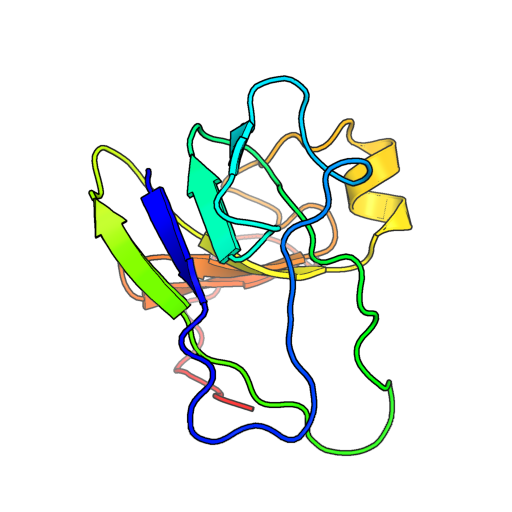0.822 1.00 81.81 81 TYR A CA 1
ATOM 650 C C . TYR A 1 81 ? -0.084 -1.761 -10.632 1.00 81.81 81 TYR A C 1
ATOM 652 O O . TYR A 1 81 ? -1.261 -1.426 -10.754 1.00 81.81 81 TYR A O 1
ATOM 660 N N . GLY A 1 82 ? 0.878 -0.881 -10.354 1.00 67.19 82 GLY A N 1
ATOM 661 C CA . GLY A 1 82 ? 0.663 0.562 -10.335 1.00 67.19 82 GLY A CA 1
ATOM 662 C C . GLY A 1 82 ? 0.910 1.169 -11.708 1.00 67.19 82 GLY A C 1
ATOM 663 O O . GLY A 1 82 ? 1.956 0.933 -12.309 1.00 67.19 82 GLY A O 1
ATOM 664 N N . ASN A 1 83 ? -0.021 1.994 -12.181 1.00 63.28 83 ASN A N 1
ATOM 665 C CA . ASN A 1 83 ? 0.208 2.884 -13.312 1.00 63.28 83 ASN A CA 1
ATOM 666 C C . ASN A 1 83 ? 0.190 4.331 -12.817 1.00 63.28 83 ASN A C 1
ATOM 668 O O . ASN A 1 83 ? -0.742 4.776 -12.146 1.00 63.28 83 ASN A O 1
ATOM 672 N N . VAL A 1 84 ? 1.206 5.081 -13.227 1.00 55.81 84 VAL A N 1
ATOM 673 C CA . VAL A 1 84 ? 1.443 6.482 -12.866 1.00 55.81 84 VAL A CA 1
ATOM 674 C C . VAL A 1 84 ? 0.349 7.444 -13.357 1.00 55.81 84 VAL A C 1
ATOM 676 O O . VAL A 1 84 ? 0.378 8.621 -13.007 1.00 55.81 84 VAL A O 1
ATOM 679 N N . THR A 1 85 ? -0.590 6.992 -14.196 1.00 56.66 85 THR A N 1
ATOM 680 C CA . THR A 1 85 ? -1.536 7.877 -14.902 1.00 56.66 85 THR A CA 1
ATOM 681 C C . THR A 1 85 ? -2.990 7.823 -14.435 1.00 56.66 85 THR A C 1
ATOM 683 O O . THR A 1 85 ? -3.710 8.791 -14.691 1.00 56.66 85 THR A O 1
ATOM 686 N N . SER A 1 86 ? -3.440 6.776 -13.736 1.00 56.38 86 SER A N 1
ATOM 687 C CA . SER A 1 86 ? -4.879 6.612 -13.443 1.00 56.38 86 SER A CA 1
ATOM 688 C C . SER A 1 86 ? -5.231 6.004 -12.084 1.00 56.38 86 SER A C 1
ATOM 690 O O . SER A 1 86 ? -6.371 5.599 -11.889 1.00 56.38 86 SER A O 1
ATOM 692 N N . GLY A 1 87 ? -4.299 5.941 -11.128 1.00 61.00 87 GLY A N 1
ATOM 693 C CA . GLY A 1 87 ? -4.590 5.588 -9.729 1.00 61.00 87 GLY A CA 1
ATOM 694 C C . GLY A 1 87 ? -5.096 4.156 -9.478 1.00 61.00 87 GLY A C 1
ATOM 695 O O . GLY A 1 87 ? -4.975 3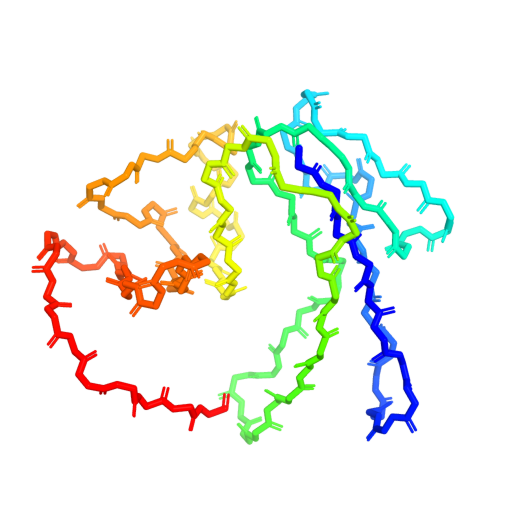.692 -8.355 1.00 61.00 87 GLY A O 1
ATOM 696 N N . TYR A 1 88 ? -5.629 3.434 -10.472 1.00 73.94 88 TYR A N 1
ATOM 697 C CA . TYR A 1 88 ? -6.012 2.013 -10.445 1.00 73.94 88 TYR A CA 1
ATOM 698 C C . TYR A 1 88 ? -6.741 1.576 -9.162 1.00 73.94 88 TYR A C 1
ATOM 700 O O . TYR A 1 88 ? -6.412 0.574 -8.534 1.00 73.94 88 TYR A O 1
ATOM 708 N N . GLY A 1 89 ? -7.749 2.353 -8.762 1.00 80.31 89 GLY A N 1
ATOM 709 C CA . GLY A 1 89 ? -8.523 2.085 -7.548 1.00 80.31 89 GLY A CA 1
ATOM 710 C C . GLY A 1 89 ? -7.931 2.697 -6.285 1.00 80.31 89 GLY A C 1
ATOM 711 O O . GLY A 1 89 ? -8.370 2.348 -5.200 1.00 80.31 89 GLY A O 1
ATOM 712 N N . SER A 1 90 ? -6.959 3.602 -6.394 1.00 86.31 90 SER A N 1
ATOM 713 C CA . SER A 1 90 ? -6.333 4.268 -5.252 1.00 86.31 90 SER A CA 1
ATOM 714 C C . SER A 1 90 ? -6.355 5.792 -5.345 1.00 86.31 90 SER A C 1
ATOM 716 O O . SER A 1 90 ? -6.455 6.384 -6.424 1.00 86.31 90 SER A O 1
ATOM 718 N N . TYR A 1 91 ? -6.245 6.405 -4.172 1.00 86.56 91 TYR A N 1
ATOM 719 C CA . TYR A 1 91 ? -5.969 7.815 -3.959 1.00 86.56 91 TYR A CA 1
ATOM 720 C C . TYR A 1 91 ? -4.625 7.891 -3.249 1.00 86.56 91 TYR A C 1
ATOM 722 O O . TYR A 1 91 ? -4.508 7.434 -2.112 1.00 86.56 91 TYR A O 1
ATOM 730 N N . THR A 1 92 ? -3.604 8.413 -3.924 1.00 86.19 92 THR A N 1
ATOM 731 C CA . THR A 1 92 ? -2.227 8.384 -3.417 1.00 86.19 92 THR A CA 1
ATOM 732 C C . THR A 1 92 ? -1.532 9.720 -3.557 1.00 86.19 92 THR A C 1
ATOM 734 O O . THR A 1 92 ? -1.721 10.421 -4.551 1.00 86.19 92 THR A O 1
ATOM 737 N N . ILE A 1 93 ? -0.644 10.004 -2.616 1.00 85.62 93 ILE A N 1
ATOM 738 C CA . ILE A 1 93 ? 0.368 11.047 -2.705 1.00 85.62 93 ILE A CA 1
ATOM 739 C C . ILE A 1 93 ? 1.725 10.394 -2.957 1.00 85.62 93 ILE A C 1
ATOM 741 O O . ILE A 1 93 ? 2.050 9.366 -2.359 1.00 85.62 93 ILE A O 1
ATOM 745 N N . ASN A 1 94 ? 2.524 10.963 -3.856 1.00 85.25 94 ASN A N 1
ATOM 746 C CA . ASN A 1 94 ? 3.901 10.521 -4.036 1.00 85.25 94 ASN A CA 1
ATOM 747 C C . ASN A 1 94 ? 4.881 11.328 -3.172 1.00 85.25 94 ASN A C 1
ATOM 749 O O . ASN A 1 94 ? 4.564 12.403 -2.670 1.00 85.25 94 ASN A O 1
ATOM 753 N N . HIS A 1 95 ? 6.110 10.831 -3.040 1.00 82.94 95 HIS A N 1
ATOM 754 C CA . HIS A 1 95 ? 7.196 11.516 -2.319 1.00 82.94 95 HIS A CA 1
ATOM 755 C C . HIS A 1 95 ? 7.487 12.956 -2.807 1.00 82.94 95 HIS A C 1
ATOM 757 O O . HIS A 1 95 ? 8.004 13.766 -2.045 1.00 82.94 95 HIS A O 1
ATOM 763 N N . ASN A 1 96 ? 7.109 13.294 -4.045 1.00 84.81 96 ASN A N 1
ATOM 764 C CA . ASN A 1 96 ? 7.218 14.635 -4.631 1.00 84.81 96 ASN A CA 1
ATOM 765 C C . ASN A 1 96 ? 5.956 15.495 -4.421 1.00 84.81 96 ASN A C 1
ATOM 767 O O . ASN A 1 96 ? 5.800 16.526 -5.075 1.00 84.81 96 ASN A O 1
ATOM 771 N N . LYS A 1 97 ? 5.055 15.088 -3.519 1.00 83.50 97 LYS A N 1
ATOM 772 C CA . LYS A 1 97 ? 3.806 15.786 -3.168 1.00 83.50 97 LYS A CA 1
ATOM 773 C C . LYS A 1 97 ? 2.789 15.889 -4.313 1.00 83.50 97 LYS A C 1
ATOM 775 O O . LYS A 1 97 ? 1.889 16.722 -4.263 1.00 83.50 97 LYS A O 1
ATOM 780 N N . TYR A 1 98 ? 2.902 15.048 -5.341 1.00 82.50 98 TYR A N 1
ATOM 781 C CA . TYR A 1 98 ? 1.871 14.933 -6.373 1.00 82.50 98 TYR A CA 1
ATOM 782 C C . TYR A 1 98 ? 0.776 13.970 -5.924 1.00 82.50 98 TYR A C 1
ATOM 784 O O . TYR A 1 98 ? 1.066 12.852 -5.494 1.00 82.50 98 TYR A O 1
ATOM 792 N N . CYS A 1 99 ? -0.472 14.398 -6.087 1.00 83.62 99 CYS A N 1
ATOM 793 C CA . CYS A 1 99 ? -1.659 13.605 -5.797 1.00 83.62 99 CYS A CA 1
ATOM 794 C C . CYS A 1 99 ? -2.181 12.908 -7.061 1.00 83.62 99 CYS A C 1
ATOM 796 O O . CYS A 1 99 ? -2.158 13.465 -8.161 1.00 83.62 99 CYS A O 1
ATOM 798 N N . TYR A 1 100 ? -2.677 11.687 -6.887 1.00 79.31 100 TYR A N 1
ATOM 799 C CA . TYR A 1 100 ? -3.237 10.841 -7.936 1.00 79.31 100 TYR A CA 1
ATOM 800 C C . TYR A 1 100 ? -4.547 10.252 -7.434 1.00 79.31 100 T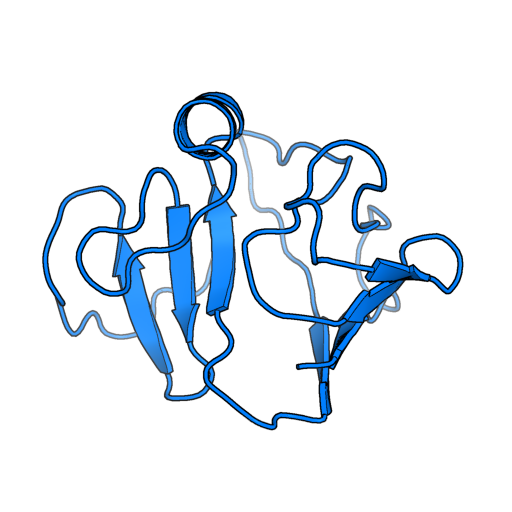YR A C 1
ATOM 802 O O . TYR A 1 100 ? -4.633 9.832 -6.281 1.00 79.31 100 TYR A O 1
ATOM 810 N N . SER A 1 101 ? -5.555 10.209 -8.299 1.00 78.81 101 SER A N 1
ATOM 811 C CA . SER A 1 101 ? -6.868 9.656 -7.984 1.00 78.81 101 SER A CA 1
ATOM 812 C C . SER A 1 101 ? -7.291 8.627 -9.029 1.00 78.81 101 SER A C 1
ATOM 814 O O . SER A 1 101 ? -6.881 8.676 -10.193 1.00 78.81 101 SER A O 1
ATOM 816 N N . HIS A 1 102 ? -8.156 7.712 -8.601 1.00 69.44 102 HIS A N 1
ATOM 817 C CA . HIS A 1 102 ? -8.806 6.703 -9.437 1.00 69.44 102 HIS A CA 1
ATOM 818 C C . HIS A 1 102 ? -9.603 7.299 -10.620 1.00 69.44 102 HIS A C 1
ATOM 820 O O . HIS A 1 102 ? -9.805 6.620 -11.621 1.00 69.44 102 HIS A O 1
ATOM 826 N N . HIS A 1 103 ? -10.034 8.565 -10.540 1.00 63.50 103 HIS A N 1
ATOM 827 C CA . HIS A 1 103 ? -10.907 9.198 -11.541 1.00 63.50 103 HIS A CA 1
ATOM 828 C C . HIS A 1 103 ? -10.179 9.853 -12.733 1.00 63.50 103 HIS A C 1
ATOM 830 O O . HIS A 1 103 ? -10.841 10.389 -13.617 1.00 63.50 103 HIS A O 1
ATOM 836 N N . GLY A 1 104 ? -8.846 9.760 -12.821 1.00 48.97 104 GLY A N 1
ATOM 837 C CA . GLY A 1 104 ? -8.094 10.099 -14.036 1.00 48.97 104 GLY A CA 1
ATOM 838 C C . GLY A 1 104 ? -7.219 11.362 -13.973 1.00 48.97 104 GLY A C 1
ATOM 839 O O . GLY A 1 104 ? -7.525 12.336 -13.296 1.00 48.97 104 GLY A O 1
ATOM 840 N N . LYS A 1 105 ? -6.092 11.262 -14.704 1.00 41.34 105 LYS A N 1
ATOM 841 C CA . LYS A 1 105 ? -5.035 12.228 -15.082 1.00 41.34 105 LYS A CA 1
ATOM 842 C C . LYS A 1 105 ? -4.759 13.413 -14.142 1.00 41.34 105 LYS A C 1
ATOM 844 O O . LYS A 1 105 ? -5.484 14.396 -14.148 1.00 41.34 105 LYS A O 1
ATOM 849 N N . ARG A 1 106 ? -3.582 13.347 -13.485 1.00 45.31 106 ARG A N 1
ATOM 850 C CA . ARG A 1 106 ? -2.764 14.459 -12.938 1.00 45.31 106 ARG A CA 1
ATOM 851 C C . ARG A 1 106 ? -3.545 15.761 -12.733 1.00 45.31 106 ARG A C 1
ATOM 853 O O . ARG A 1 106 ? -3.367 16.725 -13.472 1.00 45.31 106 ARG A O 1
ATOM 860 N N . GLN A 1 107 ? -4.363 15.805 -11.697 1.00 41.91 107 GLN A N 1
ATOM 861 C CA . GLN A 1 107 ? -4.871 17.073 -11.207 1.00 41.91 107 GLN A CA 1
ATOM 862 C C . GLN A 1 107 ? -3.972 17.500 -10.051 1.00 41.91 107 GLN A C 1
ATOM 864 O O . GLN A 1 107 ? -3.767 16.760 -9.088 1.00 41.91 107 GLN A O 1
ATOM 869 N N . ARG A 1 108 ? -3.356 18.675 -10.200 1.00 36.59 108 ARG A N 1
ATOM 870 C CA . ARG A 1 108 ? -2.492 19.300 -9.197 1.00 36.59 108 ARG A CA 1
ATOM 871 C C . ARG A 1 108 ? -3.386 19.839 -8.077 1.00 36.59 108 ARG A C 1
ATOM 873 O O . ARG A 1 108 ? -3.582 21.040 -7.961 1.00 36.59 108 ARG A O 1
ATOM 880 N N . TRP A 1 109 ? -3.993 18.937 -7.315 1.00 36.72 109 TRP A N 1
ATOM 881 C CA . TRP A 1 109 ? -4.809 19.304 -6.168 1.00 36.72 109 TRP A CA 1
ATOM 882 C C . TRP A 1 109 ? -3.898 19.786 -5.050 1.00 36.72 109 TRP A C 1
ATOM 884 O O . TRP A 1 109 ? -2.957 19.094 -4.653 1.00 36.72 109 TRP A O 1
ATOM 894 N N . GLN A 1 110 ? -4.181 20.993 -4.569 1.00 30.52 110 GLN A N 1
ATOM 895 C CA . GLN A 1 110 ? -3.678 21.471 -3.294 1.00 30.52 110 GLN A CA 1
ATOM 896 C C . GLN A 1 110 ? -4.180 20.503 -2.220 1.00 30.52 110 GLN A C 1
ATOM 898 O O . GLN A 1 110 ? -5.376 20.277 -2.078 1.00 30.52 110 GLN A O 1
ATOM 903 N N . THR A 1 111 ? -3.218 19.870 -1.560 1.00 27.72 111 THR A N 1
ATOM 904 C CA . THR A 1 111 ? -3.294 19.115 -0.313 1.00 27.72 111 THR A CA 1
ATOM 905 C C . THR A 1 111 ? -4.620 19.263 0.447 1.00 27.72 111 THR A C 1
ATOM 907 O O . THR A 1 111 ? -4.816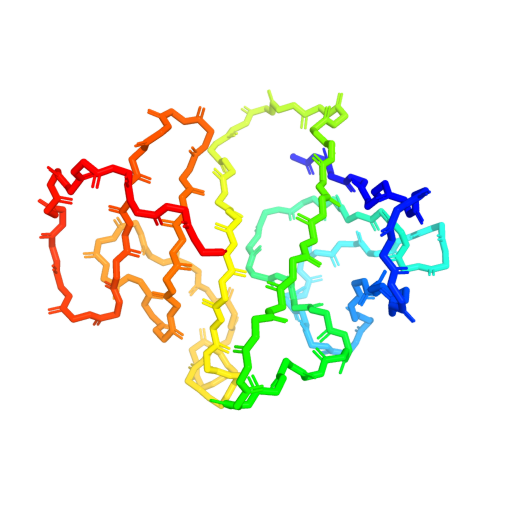 20.242 1.159 1.00 27.72 111 THR A O 1
ATOM 910 N N . ILE A 1 112 ? -5.492 18.257 0.359 1.00 22.98 112 ILE A N 1
ATOM 911 C CA . ILE A 1 112 ? -6.480 17.984 1.407 1.00 22.98 112 ILE A CA 1
ATOM 912 C C . ILE A 1 112 ? -5.933 16.778 2.164 1.00 22.98 112 ILE A C 1
ATOM 914 O O . ILE A 1 112 ? -5.949 15.656 1.661 1.00 22.98 112 ILE A O 1
ATOM 918 N N . ILE A 1 113 ? -5.345 17.046 3.327 1.00 23.56 113 ILE A N 1
ATOM 919 C CA . ILE A 1 113 ? -5.020 16.024 4.322 1.00 23.56 113 ILE A CA 1
ATOM 920 C C . ILE A 1 113 ? -6.328 15.741 5.061 1.00 23.56 113 ILE A C 1
ATOM 922 O O . ILE A 1 113 ? -6.913 16.667 5.623 1.00 23.56 113 ILE A O 1
ATOM 926 N N . ILE A 1 114 ? -6.781 14.490 5.029 1.00 30.95 114 ILE A N 1
ATOM 927 C CA . ILE A 1 114 ? -7.729 13.929 6.000 1.00 30.95 114 ILE A CA 1
ATOM 928 C C . ILE A 1 114 ? -6.973 12.833 6.744 1.00 30.95 114 ILE A C 1
ATOM 930 O O . ILE A 1 114 ? -6.293 12.049 6.040 1.00 30.95 114 ILE A O 1
#

Radius of gyration: 13.53 Å; Cα contacts (8 Å, |Δi|>4): 206; chains: 1; bounding box: 33×33×34 Å

Organism: Paramecium octaurelia (NCBI:txid43137)

Sequence (114 aa):
MMLQIISSQYQRELTFSQTYKHSKCEVSQNGRMVQNGHYCLCDQVISKNGVTSFAFKFIQLHSCCFIGIGIREIIQKNNYYGNVTSGYGSYTINHNKYCYSHHGKRQRWQTIII

Foldseek 3Di:
DKKFWDPDDFPDDWFWDPPLAAPQWDADPRRGMIDDDFDIDTPDDDDPDDDHDTDMDDPDDPDKDKDFDFDSVQCVVVSRGDDPWAQRGTWIAIPVRFTHYNHTGGDRDDDDDD

Secondary structure (DSSP, 8-state):
-EEEE--TT-SS---EEEEEE-TT-EEETTTTEEESSS-EEESSPPPSSS-----EEEEE-SS--EEEEE-HHHHHHTTT---TTT-TTEEEEETTS-EE-TTSS---------

Mean predicted aligned error: 8.43 Å

Nearest PDB structures (foldseek):
  8hjt-assembly1_D  TM=5.888E-01  e=9.039E+00  Vicugna pacos
  7jl4-assembly3_B  TM=4.199E-01  e=5.429E+00  Homo sapiens